Protein AF-A0A2J0MSJ5-F1 (afdb_monomer)

Solvent-accessible surface area (backbone atoms only — not comparable to full-atom values): 9866 Å² total; per-residue (Å²): 137,86,87,83,76,84,81,83,79,79,74,88,86,78,74,84,74,55,68,67,60,56,51,51,51,51,53,52,51,52,53,53,52,54,52,53,51,53,54,52,53,52,53,50,53,51,51,52,49,53,51,51,53,50,57,73,66,54,67,71,71,71,74,72,74,75,75,78,80,68,89,80,70,80,78,76,87,70,84,70,92,79,57,67,67,48,40,71,77,25,51,36,86,32,77,20,55,41,19,81,84,21,62,91,50,40,67,66,52,33,52,50,55,53,75,44,81,58,36,19,30,40,32,18,33,38,32,77,92,49,82,68,48,65,65,60,28,50,51,51,55,58,70,36,67,56,95,74,57,44,76,30,74,37,78,73,51,86,88,126

Radius of gyration: 34.51 Å; Cα contacts (8 Å, |Δi|>4): 117; chains: 1; bounding box: 70×31×100 Å

pLDDT: mean 75.23, std 16.99, range [40.72, 95.81]

Sequence (160 aa):
MNLYTPRKTVSFWKKPVPFFEAVGLLIILSIILTTVVLIISSRISHIASDVSANISNTKIPPHEKRHRYSPEEKWQFRPRPLSVQKMKTQGCVTDGFLSSYGKKYADDLAELIKRSECYYLHRALETWLVPPDFYFAKEMMQKIDRPNIVYGMFIAEALN

Foldseek 3Di:
DDDDDDDDDDDPDDDDDPPVVVVVVVVVVVVVVVVVVVVVVVVVVVVVVVVVVVVVVPPPPPPPPLPPDDPPPPDDDDDDDDDPVLCVVQEDEQAQLLHPVVPVVVLVVLVVLLPGSHQEYANPAECDPHDGDVVSSVVSCVSNVDPRHHYHHDYPDDPD

Mean predicted aligned error: 17.96 Å

Nearest PDB structures (foldseek):
  6qai-assembly1_B  TM=5.427E-01  e=3.850E-01  Leishmania mexicana
  3vvl-assembly1_B  TM=4.031E-01  e=2.290E+00  Streptomyces lavendulae subsp. lavendulae
  3vvm-assembly1_B  TM=4.064E-01  e=2.144E+00  Streptomyces lavendulae subsp. lavendulae
  3vvm-assembly1_A  TM=4.067E-01  e=2.613E+00  Streptomyces lavendulae subsp. lavendulae
  3vvl-assembly1_A  TM=4.056E-01  e=2.982E+00  Streptomyces lavendulae subsp. lavendulae

Secondary structure (DSSP, 8-state):
-----------S------HHHHHHHHHHHHHHHHHHHHHHHHHHHHHHHHHHHHHHH-------------TT------PPPP-HHHHHHSEEE-TTTTSGGGGGGHHHHHHHHHHS--SEEEEEEE-SSS---HHHHHHHHHHHT-TTPEEEEE--S---

Structure (mmCIF, N/CA/C/O backbone):
data_AF-A0A2J0MSJ5-F1
#
_entry.id   AF-A0A2J0MSJ5-F1
#
loop_
_atom_site.group_PDB
_atom_site.id
_atom_site.type_symbol
_atom_site.label_atom_id
_atom_site.label_alt_id
_atom_site.label_comp_id
_atom_site.label_asym_id
_atom_site.label_entity_id
_atom_site.label_seq_id
_atom_site.pdbx_PDB_ins_code
_atom_site.Cartn_x
_atom_site.Cartn_y
_atom_site.Cartn_z
_atom_site.occupancy
_atom_site.B_iso_or_equiv
_atom_site.auth_seq_id
_atom_site.auth_comp_id
_atom_site.auth_asym_id
_atom_site.auth_atom_id
_atom_site.pdbx_PDB_model_num
ATOM 1 N N . MET A 1 1 ? -49.319 4.568 -80.349 1.00 40.88 1 MET A N 1
ATOM 2 C CA . MET A 1 1 ? -47.950 4.721 -80.888 1.00 40.88 1 MET A CA 1
ATOM 3 C C . MET A 1 1 ? -46.981 4.675 -79.713 1.00 40.88 1 MET A C 1
ATOM 5 O O . MET A 1 1 ? -46.919 5.630 -78.956 1.00 40.88 1 MET A O 1
ATOM 9 N N . ASN A 1 2 ? -46.326 3.532 -79.491 1.00 42.31 2 ASN A N 1
ATOM 10 C CA . ASN A 1 2 ? -45.338 3.350 -78.423 1.00 42.31 2 ASN A CA 1
ATOM 11 C C . ASN A 1 2 ? -43.961 3.746 -78.971 1.00 42.31 2 ASN A C 1
ATOM 13 O O . ASN A 1 2 ? -43.428 3.056 -79.837 1.00 42.31 2 ASN A O 1
ATOM 17 N N . LEU A 1 3 ? -43.403 4.862 -78.502 1.00 48.19 3 LEU A N 1
ATOM 18 C CA . LEU A 1 3 ? -42.044 5.290 -78.837 1.00 48.19 3 LEU A CA 1
ATOM 19 C C . LEU A 1 3 ? -41.072 4.673 -77.827 1.00 48.19 3 LEU A C 1
ATOM 21 O O . LEU A 1 3 ? -40.789 5.250 -76.782 1.00 48.19 3 LEU A O 1
ATOM 25 N N . TYR A 1 4 ? -40.581 3.476 -78.140 1.00 54.00 4 TYR A N 1
ATOM 26 C CA . TYR A 1 4 ? -39.441 2.881 -77.450 1.00 54.00 4 TYR A CA 1
ATOM 27 C C . TYR A 1 4 ? -38.156 3.397 -78.106 1.00 54.00 4 TYR A C 1
ATOM 29 O O . TYR A 1 4 ? -37.860 3.053 -79.249 1.00 54.00 4 TYR A O 1
ATOM 37 N N . THR A 1 5 ? -37.388 4.231 -77.406 1.00 60.88 5 THR A N 1
ATOM 38 C CA . THR A 1 5 ? -36.027 4.604 -77.815 1.00 60.88 5 THR A CA 1
ATOM 39 C C . THR A 1 5 ? -35.013 3.799 -76.997 1.00 60.88 5 THR A C 1
ATOM 41 O O . THR A 1 5 ? -35.049 3.832 -75.765 1.00 60.88 5 THR A O 1
ATOM 44 N N . PRO A 1 6 ? -34.093 3.050 -77.633 1.00 59.06 6 PRO A N 1
ATOM 45 C CA . PRO A 1 6 ? -33.110 2.272 -76.895 1.00 59.06 6 PRO A CA 1
ATOM 46 C C . PRO A 1 6 ? -32.064 3.195 -76.257 1.00 59.06 6 PRO A C 1
ATOM 48 O O . PRO A 1 6 ? -31.449 4.038 -76.916 1.00 59.06 6 PRO A O 1
ATOM 51 N N . ARG A 1 7 ? -31.831 3.007 -74.956 1.00 62.03 7 ARG A N 1
ATOM 52 C CA . ARG A 1 7 ? -30.753 3.658 -74.204 1.00 62.03 7 ARG A CA 1
ATOM 53 C C . ARG A 1 7 ? -29.409 3.086 -74.671 1.00 62.03 7 ARG A C 1
ATOM 55 O O . ARG A 1 7 ? -29.118 1.920 -74.423 1.00 62.03 7 ARG A O 1
ATOM 62 N N . LYS A 1 8 ? -28.574 3.903 -75.324 1.00 55.72 8 LYS A N 1
ATOM 63 C CA . LYS A 1 8 ? -27.182 3.541 -75.645 1.00 55.72 8 LYS A CA 1
ATOM 64 C C . LYS A 1 8 ? -26.399 3.339 -74.344 1.00 55.72 8 LYS A C 1
ATOM 66 O O . LYS A 1 8 ? -26.105 4.302 -73.640 1.00 55.72 8 LYS A O 1
ATOM 71 N N . THR A 1 9 ? -26.040 2.100 -74.030 1.00 58.28 9 THR A N 1
ATOM 72 C CA . THR A 1 9 ? -25.042 1.793 -73.002 1.00 58.28 9 THR A CA 1
ATOM 73 C C . THR A 1 9 ? -23.666 2.137 -73.560 1.00 58.28 9 THR A C 1
ATOM 75 O O . THR A 1 9 ? -23.128 1.418 -74.403 1.00 58.28 9 THR A O 1
ATOM 78 N N . VAL A 1 10 ? -23.098 3.262 -73.130 1.00 59.31 10 VAL A N 1
ATOM 79 C CA . VAL A 1 10 ? -21.709 3.604 -73.445 1.00 59.31 10 VAL A CA 1
ATOM 80 C C . VAL A 1 10 ? -20.820 2.688 -72.605 1.00 59.31 10 VAL A C 1
ATOM 82 O O . VAL A 1 10 ? -20.725 2.847 -71.391 1.00 59.31 10 VAL A O 1
ATOM 85 N N . SER A 1 11 ? -20.207 1.683 -73.236 1.00 57.34 11 SER A N 1
ATOM 86 C CA . SER A 1 11 ? -19.218 0.833 -72.573 1.00 57.34 11 SER A CA 1
ATOM 87 C C . SER A 1 11 ? -17.966 1.667 -72.286 1.00 57.34 11 SER A C 1
ATOM 89 O O . SER A 1 11 ? -17.224 2.007 -73.207 1.00 57.34 11 SER A O 1
ATOM 91 N N . PHE A 1 12 ? -17.732 1.989 -71.015 1.00 57.16 12 PHE A N 1
ATOM 92 C CA . PHE A 1 12 ? -16.599 2.795 -70.537 1.00 57.16 12 PHE A CA 1
ATOM 93 C C . PHE A 1 12 ? -15.219 2.147 -70.792 1.00 57.16 12 PHE A C 1
ATOM 95 O O . PHE A 1 12 ? -14.190 2.810 -70.753 1.00 57.16 12 PHE A O 1
ATOM 102 N N . TRP A 1 13 ? -15.186 0.854 -71.116 1.00 53.78 13 TRP A N 1
ATOM 103 C CA . TRP A 1 13 ? -13.963 0.070 -71.261 1.00 53.78 13 TRP A CA 1
ATOM 104 C C . TRP A 1 13 ? -13.623 -0.204 -72.724 1.00 53.78 13 TRP A C 1
ATOM 106 O O . TRP A 1 13 ? -13.815 -1.312 -73.217 1.00 53.78 13 TRP A O 1
ATOM 116 N N . LYS A 1 14 ? -13.113 0.802 -73.439 1.00 54.69 14 LYS A N 1
ATOM 117 C CA . LYS A 1 14 ? -12.453 0.586 -74.737 1.00 54.69 14 LYS A CA 1
ATOM 118 C C . LYS A 1 14 ? -11.310 1.566 -74.961 1.00 54.69 14 LYS A C 1
ATOM 120 O O . LYS A 1 14 ? -11.443 2.477 -75.769 1.00 54.69 14 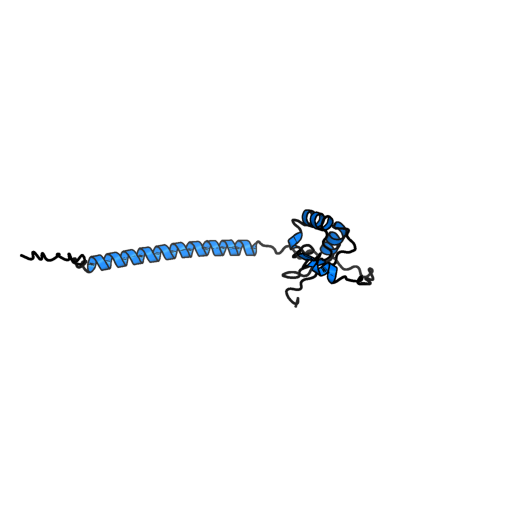LYS A O 1
ATOM 125 N N . LYS A 1 15 ? -10.170 1.324 -74.312 1.00 60.88 15 LYS A N 1
ATOM 126 C CA . LYS A 1 15 ? -8.852 1.525 -74.935 1.00 60.88 15 LYS A CA 1
ATOM 127 C C . LYS A 1 15 ? -7.908 0.425 -74.429 1.00 60.88 15 LYS A C 1
ATOM 129 O O . LYS A 1 15 ? -7.737 0.329 -73.217 1.00 60.88 15 LYS A O 1
ATOM 134 N N . PRO A 1 16 ? -7.343 -0.431 -75.300 1.00 61.72 16 PRO A N 1
ATOM 135 C CA . PRO A 1 16 ? -6.268 -1.322 -74.888 1.00 61.72 16 PRO A CA 1
ATOM 136 C C . PRO A 1 16 ? -5.066 -0.444 -74.537 1.00 61.72 16 PRO A C 1
ATOM 138 O O . PRO A 1 16 ? -4.565 0.285 -75.392 1.00 61.72 16 PRO A O 1
ATOM 141 N N . VAL A 1 17 ? -4.647 -0.457 -73.273 1.00 61.62 17 VAL A N 1
ATOM 142 C CA . VAL A 1 17 ? -3.394 0.190 -72.875 1.00 61.62 17 VAL A CA 1
ATOM 143 C C . VAL A 1 17 ? -2.279 -0.544 -73.624 1.00 61.62 17 VAL A C 1
ATOM 145 O O . VAL A 1 17 ? -2.223 -1.776 -73.535 1.00 61.62 17 VAL A O 1
ATOM 148 N N . PRO A 1 18 ? -1.444 0.145 -74.419 1.00 70.19 18 PRO A N 1
ATOM 149 C CA . PRO A 1 18 ? -0.382 -0.522 -75.154 1.00 70.19 18 PRO A CA 1
ATOM 150 C C . PRO A 1 18 ? 0.533 -1.231 -74.152 1.00 70.19 18 PRO A C 1
ATOM 152 O O . PRO A 1 18 ? 0.924 -0.659 -73.136 1.00 70.19 18 PRO A O 1
ATOM 155 N N . PHE A 1 19 ? 0.840 -2.501 -74.423 1.00 66.88 19 PHE A N 1
ATOM 156 C CA . PHE A 1 19 ? 1.545 -3.406 -73.506 1.00 66.88 19 PHE A CA 1
ATOM 157 C C . PHE A 1 19 ? 2.800 -2.771 -72.881 1.00 66.88 19 PHE A C 1
ATOM 159 O O . PHE A 1 19 ? 3.041 -2.914 -71.687 1.00 66.88 19 PHE A O 1
ATOM 166 N N . PHE A 1 20 ? 3.546 -1.983 -73.658 1.00 71.56 20 PHE A N 1
ATOM 167 C CA . PHE A 1 20 ? 4.750 -1.287 -73.203 1.00 71.56 20 PHE A CA 1
ATOM 168 C C . PHE A 1 20 ? 4.493 -0.172 -72.174 1.00 71.56 20 PHE A C 1
ATOM 170 O O . PHE A 1 20 ? 5.307 0.000 -71.270 1.00 71.56 20 PHE A O 1
ATOM 177 N N . GLU A 1 21 ? 3.367 0.544 -72.243 1.00 71.81 21 GLU A N 1
ATOM 178 C CA . GLU A 1 21 ? 3.012 1.563 -71.240 1.00 71.81 21 GLU A CA 1
ATOM 179 C C . GLU A 1 21 ? 2.590 0.919 -69.916 1.00 71.81 21 GLU A C 1
ATOM 181 O O . GLU A 1 21 ? 2.991 1.374 -68.845 1.00 71.81 21 GLU A O 1
ATOM 186 N N . ALA A 1 22 ? 1.842 -0.186 -69.980 1.00 75.88 22 ALA A N 1
ATOM 187 C CA . ALA A 1 22 ? 1.461 -0.947 -68.793 1.00 75.88 22 ALA A CA 1
ATOM 188 C C . ALA A 1 22 ? 2.688 -1.565 -68.098 1.00 75.88 22 ALA A C 1
ATOM 190 O O . ALA A 1 22 ? 2.806 -1.498 -66.874 1.00 75.88 22 ALA A O 1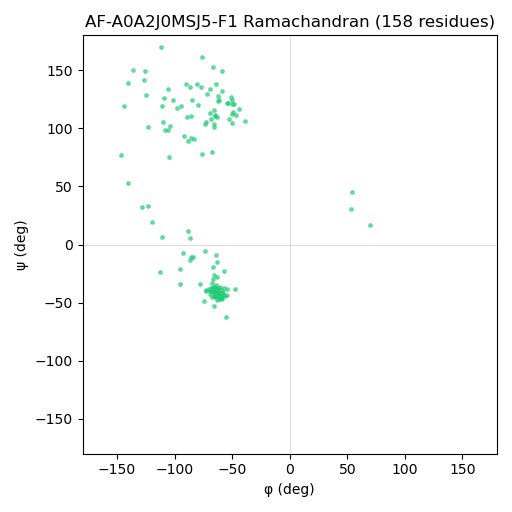
ATOM 191 N N . VAL A 1 23 ? 3.634 -2.108 -68.873 1.00 82.50 23 VAL A N 1
ATOM 192 C CA . VAL A 1 23 ? 4.906 -2.632 -68.349 1.00 82.50 23 VAL A CA 1
ATOM 193 C C . VAL A 1 23 ? 5.755 -1.510 -67.742 1.00 82.50 23 VAL A C 1
ATOM 195 O O . VAL A 1 23 ? 6.282 -1.678 -66.644 1.00 82.50 23 VAL A O 1
ATOM 198 N N . GLY A 1 24 ? 5.834 -0.344 -68.393 1.00 86.50 24 GLY A N 1
ATOM 199 C CA . GLY A 1 24 ? 6.541 0.822 -67.858 1.00 86.50 24 GLY A CA 1
ATOM 200 C C . GLY A 1 24 ? 5.980 1.289 -66.511 1.00 86.50 24 GLY A C 1
ATOM 201 O O . GLY A 1 24 ? 6.737 1.491 -65.561 1.00 86.50 24 GLY A O 1
ATOM 202 N N . LEU A 1 25 ? 4.652 1.380 -66.389 1.00 86.94 25 LEU A N 1
ATOM 203 C CA . LEU A 1 25 ? 3.989 1.741 -65.132 1.00 86.94 25 LEU A CA 1
ATOM 204 C C . LEU A 1 25 ? 4.231 0.711 -64.021 1.00 86.94 25 LEU A C 1
ATOM 206 O O . LEU A 1 25 ? 4.461 1.105 -62.878 1.00 86.94 25 LEU A O 1
ATOM 210 N N . LEU A 1 26 ? 4.235 -0.588 -64.340 1.00 87.81 26 LEU A N 1
ATOM 211 C CA . LEU A 1 26 ? 4.529 -1.646 -63.366 1.00 87.81 26 LEU A CA 1
ATOM 212 C C . LEU A 1 26 ? 5.972 -1.584 -62.853 1.00 87.81 26 LEU A C 1
ATOM 214 O O . LEU A 1 26 ? 6.199 -1.746 -61.652 1.00 87.81 26 LEU A O 1
ATOM 218 N N . ILE A 1 27 ? 6.939 -1.303 -63.731 1.00 90.56 27 ILE A N 1
ATOM 219 C CA . ILE A 1 27 ? 8.343 -1.139 -63.334 1.00 90.56 27 ILE A CA 1
ATOM 220 C C . ILE A 1 27 ? 8.480 0.056 -62.385 1.00 90.56 27 ILE A C 1
ATOM 222 O O . ILE A 1 27 ? 9.064 -0.094 -61.308 1.00 90.56 27 ILE A O 1
ATOM 226 N N . ILE A 1 28 ? 7.881 1.201 -62.730 1.00 92.06 28 ILE A N 1
ATOM 227 C CA . ILE A 1 28 ? 7.893 2.411 -61.893 1.00 92.06 28 ILE A CA 1
ATOM 228 C C . ILE A 1 28 ? 7.259 2.132 -60.523 1.00 92.06 28 ILE A C 1
ATOM 230 O O . ILE A 1 28 ? 7.852 2.459 -59.496 1.00 92.06 28 ILE A O 1
ATOM 234 N N . LEU A 1 29 ? 6.101 1.466 -60.484 1.00 92.38 29 LEU A N 1
ATOM 235 C CA . LEU A 1 29 ? 5.445 1.065 -59.235 1.00 92.38 29 LEU A CA 1
ATOM 236 C C . LEU A 1 29 ? 6.321 0.138 -58.383 1.00 92.38 29 LEU A C 1
ATOM 238 O O . LEU A 1 29 ? 6.374 0.314 -57.166 1.00 92.38 29 LEU A O 1
ATOM 242 N N . SER A 1 30 ? 7.050 -0.802 -58.993 1.00 92.69 30 SER A N 1
ATOM 243 C CA . SER A 1 30 ? 7.962 -1.686 -58.252 1.00 92.69 30 SER A CA 1
ATOM 244 C C . SER A 1 30 ? 9.150 -0.926 -57.643 1.00 92.69 30 SER A C 1
ATOM 246 O O . SER A 1 30 ? 9.550 -1.199 -56.510 1.00 92.69 30 SER A O 1
ATOM 248 N N . ILE A 1 31 ? 9.676 0.082 -58.346 1.00 94.12 31 ILE A N 1
ATOM 249 C CA . ILE A 1 31 ? 10.774 0.924 -57.852 1.00 94.12 31 ILE A CA 1
ATOM 250 C C . ILE A 1 31 ? 10.280 1.802 -56.694 1.00 94.12 31 ILE A C 1
ATOM 252 O O . ILE A 1 31 ? 10.940 1.916 -55.661 1.00 94.12 31 ILE A O 1
ATOM 256 N N . ILE A 1 32 ? 9.082 2.377 -56.814 1.00 94.31 32 ILE A N 1
ATOM 257 C CA . ILE A 1 32 ? 8.473 3.163 -55.733 1.00 94.31 32 ILE A CA 1
ATOM 258 C C . ILE A 1 32 ? 8.222 2.275 -54.506 1.00 94.31 32 ILE A C 1
ATOM 260 O O . ILE A 1 32 ? 8.550 2.657 -53.386 1.00 94.31 32 ILE A O 1
ATOM 264 N N . LEU A 1 33 ? 7.705 1.061 -54.696 1.00 93.56 33 LEU A N 1
ATOM 265 C CA . LEU A 1 33 ? 7.437 0.153 -53.584 1.00 93.56 33 LEU A CA 1
ATOM 266 C C . LEU A 1 33 ? 8.728 -0.276 -52.871 1.00 93.56 33 LEU A C 1
ATOM 268 O O . LEU A 1 33 ? 8.793 -0.240 -51.643 1.00 93.56 33 LEU A O 1
ATOM 272 N N . THR A 1 34 ? 9.772 -0.637 -53.622 1.00 92.31 34 THR A N 1
ATOM 273 C CA . THR A 1 34 ? 11.060 -1.046 -53.035 1.00 92.31 34 THR A CA 1
ATOM 274 C C . THR A 1 34 ? 11.739 0.103 -52.290 1.00 92.31 34 THR A C 1
ATOM 276 O O . THR A 1 34 ? 12.231 -0.098 -51.180 1.00 92.31 34 THR A O 1
ATOM 279 N N . THR A 1 35 ? 11.706 1.322 -52.832 1.00 90.31 35 THR A N 1
ATOM 280 C CA . THR A 1 35 ? 12.267 2.508 -52.157 1.00 90.31 35 THR A CA 1
ATOM 281 C C . THR A 1 35 ? 11.516 2.852 -50.867 1.00 90.31 35 THR A C 1
ATOM 283 O O . THR A 1 35 ? 12.156 3.116 -49.848 1.00 90.31 35 THR A O 1
ATOM 286 N N . VAL A 1 36 ? 10.181 2.768 -50.851 1.00 92.50 36 VAL A N 1
ATOM 287 C CA . VAL A 1 36 ? 9.373 2.972 -49.632 1.00 92.50 36 VAL A CA 1
ATOM 288 C C . VAL A 1 36 ? 9.693 1.923 -48.565 1.00 92.50 36 VAL A C 1
ATOM 290 O O . VAL A 1 36 ? 9.889 2.279 -47.401 1.00 92.50 36 VAL A O 1
ATOM 293 N N . VAL A 1 37 ? 9.805 0.646 -48.945 1.00 90.81 37 VAL A N 1
ATOM 294 C CA . VAL A 1 37 ? 10.163 -0.435 -48.010 1.00 90.81 37 VAL A CA 1
ATOM 295 C C . VAL A 1 37 ? 11.541 -0.191 -47.386 1.00 90.81 37 VAL A C 1
ATOM 297 O O . VAL A 1 37 ? 11.673 -0.309 -46.169 1.00 90.81 37 VAL A O 1
ATOM 300 N N . LEU A 1 38 ? 12.536 0.224 -48.179 1.00 84.62 38 LEU A N 1
ATOM 301 C CA . LEU A 1 38 ? 13.885 0.534 -47.684 1.00 84.62 38 LEU A CA 1
ATOM 302 C C . LEU A 1 38 ? 13.905 1.725 -46.707 1.00 84.62 38 LEU A C 1
ATOM 304 O O . LEU A 1 38 ? 14.624 1.713 -45.700 1.00 84.62 38 LEU A O 1
ATOM 308 N N . ILE A 1 39 ? 13.088 2.751 -46.961 1.00 86.50 39 ILE A N 1
ATOM 309 C CA . ILE A 1 39 ? 12.941 3.897 -46.052 1.00 86.50 39 ILE A CA 1
ATOM 310 C C . ILE A 1 39 ? 12.316 3.449 -44.724 1.00 86.50 39 ILE A C 1
ATOM 312 O O . ILE A 1 39 ? 12.818 3.811 -43.661 1.00 86.50 39 ILE A O 1
ATOM 316 N N . ILE A 1 40 ? 11.267 2.624 -44.755 1.00 83.44 40 ILE A N 1
ATOM 317 C CA . ILE A 1 40 ? 10.624 2.120 -43.533 1.00 83.44 40 ILE A CA 1
ATOM 318 C C . ILE A 1 40 ? 11.588 1.222 -42.744 1.00 83.44 40 ILE A C 1
ATOM 320 O O . ILE A 1 40 ? 11.730 1.401 -41.533 1.00 83.44 40 ILE A O 1
ATOM 324 N N . SER A 1 41 ? 12.308 0.310 -43.408 1.00 77.06 41 SER A N 1
ATOM 325 C CA . SER A 1 41 ? 13.256 -0.584 -42.729 1.00 77.06 41 SER A CA 1
ATOM 326 C C . SER A 1 41 ? 14.412 0.174 -42.076 1.00 77.06 41 SER A C 1
ATOM 328 O O . SER A 1 41 ? 14.786 -0.140 -40.945 1.00 77.06 41 SER A O 1
ATOM 330 N N . SER A 1 42 ? 14.947 1.211 -42.736 1.00 75.44 42 SER A N 1
ATOM 331 C CA . SER A 1 42 ? 16.000 2.044 -42.136 1.00 75.44 42 SER A CA 1
ATOM 332 C C . SER A 1 42 ? 15.495 2.783 -40.891 1.00 75.44 42 SER A C 1
ATOM 334 O O . SER A 1 42 ? 16.156 2.753 -39.853 1.00 75.44 42 SER A O 1
ATOM 336 N N . ARG A 1 43 ? 14.281 3.351 -40.923 1.00 72.12 43 ARG A N 1
ATOM 337 C CA . ARG A 1 43 ? 13.665 4.003 -39.752 1.00 72.12 43 ARG A CA 1
ATOM 338 C C . ARG A 1 43 ? 13.455 3.039 -38.583 1.00 72.12 43 ARG A C 1
ATOM 340 O O . ARG A 1 43 ? 13.758 3.406 -37.451 1.00 72.12 43 ARG A O 1
ATOM 347 N N . ILE A 1 44 ? 13.007 1.811 -38.848 1.00 70.06 44 ILE A N 1
ATOM 348 C CA . ILE A 1 44 ? 12.841 0.777 -37.813 1.00 70.06 44 ILE A CA 1
ATOM 349 C C . ILE A 1 44 ? 14.193 0.416 -37.179 1.00 70.06 44 ILE A C 1
ATOM 351 O O . ILE A 1 44 ? 14.276 0.309 -35.958 1.00 70.06 44 ILE A O 1
ATOM 355 N N . SER A 1 45 ? 15.262 0.285 -37.975 1.00 61.84 45 SER A N 1
ATOM 356 C CA . SER A 1 45 ? 16.600 -0.035 -37.451 1.00 61.84 45 SER A CA 1
ATOM 357 C C . SER A 1 45 ? 17.175 1.052 -36.531 1.00 61.84 45 SER A C 1
ATOM 359 O O . SER A 1 45 ? 17.807 0.730 -35.523 1.00 61.84 45 SER A O 1
ATOM 361 N N . HIS A 1 46 ? 16.891 2.329 -36.811 1.00 59.81 46 HIS A N 1
ATOM 362 C CA . HIS A 1 46 ? 17.256 3.433 -35.921 1.00 59.81 46 HIS A CA 1
ATOM 363 C C . HIS A 1 46 ? 16.466 3.389 -34.606 1.00 59.81 46 HIS A C 1
ATOM 365 O O . HIS A 1 46 ? 17.072 3.447 -33.542 1.00 59.81 46 HIS A O 1
ATOM 371 N N . ILE A 1 47 ? 15.147 3.167 -34.663 1.00 59.53 47 ILE A N 1
ATOM 372 C CA . ILE A 1 47 ? 14.306 3.050 -33.457 1.00 59.53 47 ILE A CA 1
ATOM 373 C C . ILE A 1 47 ? 14.747 1.863 -32.590 1.00 59.53 47 ILE A C 1
ATOM 375 O O . ILE A 1 47 ? 14.845 1.989 -31.372 1.00 59.53 47 ILE A O 1
ATOM 379 N N . ALA A 1 48 ? 15.051 0.713 -33.197 1.00 58.41 48 ALA A N 1
ATOM 380 C CA . ALA A 1 48 ? 15.535 -0.458 -32.469 1.00 58.41 48 ALA A CA 1
ATOM 381 C C . ALA A 1 48 ? 16.882 -0.190 -31.773 1.00 58.41 48 ALA A C 1
ATOM 383 O O . ALA A 1 48 ? 17.094 -0.637 -30.645 1.00 58.41 48 ALA A O 1
ATOM 384 N N . SER A 1 49 ? 17.766 0.576 -32.416 1.00 58.91 49 SER A N 1
ATOM 385 C CA . SER A 1 49 ? 19.061 0.962 -31.844 1.00 58.91 49 SER A CA 1
ATOM 386 C C . SER A 1 49 ? 18.896 1.946 -30.683 1.00 58.91 49 SER A C 1
ATOM 388 O O . SER A 1 49 ? 19.548 1.776 -29.654 1.00 58.91 49 SER A O 1
ATOM 390 N N . ASP A 1 50 ? 17.973 2.905 -30.793 1.00 58.62 50 ASP A N 1
ATOM 391 C CA . ASP A 1 50 ? 17.668 3.870 -29.727 1.00 58.62 50 ASP A CA 1
ATOM 392 C C . ASP A 1 50 ? 17.007 3.194 -28.515 1.00 58.62 50 ASP A C 1
ATOM 394 O O . ASP A 1 50 ? 17.346 3.485 -27.365 1.00 58.62 50 ASP A O 1
ATOM 398 N N . VAL A 1 51 ? 16.107 2.233 -28.752 1.00 59.06 51 VAL A N 1
ATOM 3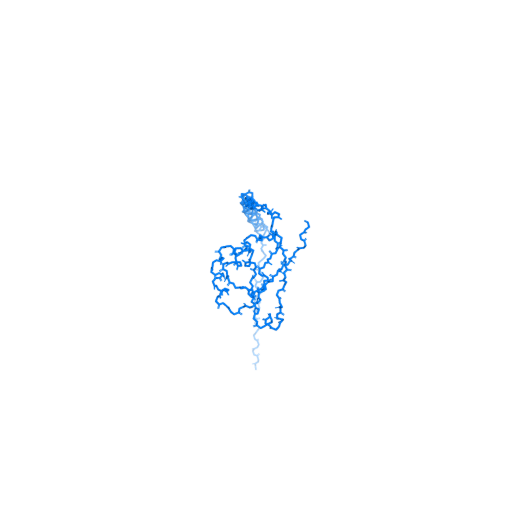99 C CA . VAL A 1 51 ? 15.498 1.414 -27.691 1.00 59.06 51 VAL A CA 1
ATOM 400 C C . VAL A 1 51 ? 16.551 0.524 -27.025 1.00 59.06 51 VAL A C 1
ATOM 402 O O . VAL A 1 51 ? 16.612 0.476 -25.797 1.00 59.06 51 VAL A O 1
ATOM 405 N N . SER A 1 52 ? 17.429 -0.126 -27.795 1.00 56.06 52 SER A N 1
ATOM 406 C CA . SER A 1 52 ? 18.515 -0.949 -27.242 1.00 56.06 52 SER A CA 1
ATOM 407 C C . SER A 1 52 ? 19.527 -0.117 -26.445 1.00 56.06 52 SER A C 1
ATOM 409 O O . SER A 1 52 ? 19.989 -0.560 -25.391 1.00 56.06 52 SER A O 1
ATOM 411 N N . ALA A 1 53 ? 19.854 1.094 -26.902 1.00 56.84 53 ALA A N 1
ATOM 412 C CA . ALA A 1 53 ? 20.743 2.008 -26.190 1.00 56.84 53 ALA A CA 1
ATOM 413 C C . ALA A 1 53 ? 20.106 2.533 -24.890 1.00 56.84 53 ALA A C 1
ATOM 415 O O . ALA A 1 53 ? 20.787 2.625 -23.867 1.00 56.84 53 ALA A O 1
ATOM 416 N N . ASN A 1 54 ? 18.797 2.806 -24.879 1.00 53.31 54 ASN A N 1
ATOM 417 C CA . ASN A 1 54 ? 18.080 3.192 -23.659 1.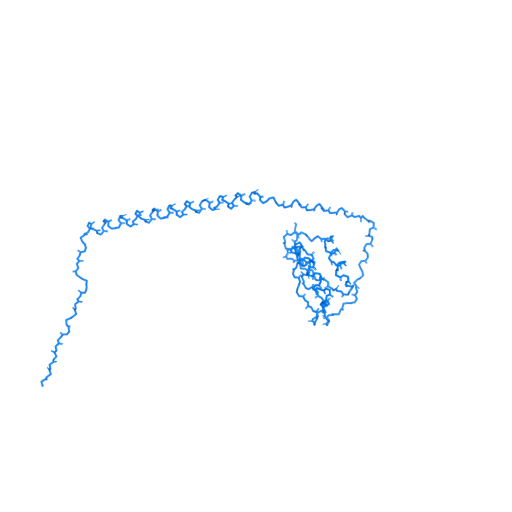00 53.31 54 ASN A CA 1
ATOM 418 C C . ASN A 1 54 ? 17.935 2.033 -22.662 1.00 53.31 54 ASN A C 1
ATOM 420 O O . ASN A 1 54 ? 18.109 2.247 -21.462 1.00 53.31 54 ASN A O 1
ATOM 424 N N . ILE A 1 55 ? 17.695 0.802 -23.125 1.00 54.84 55 ILE A N 1
ATOM 425 C CA . ILE A 1 55 ? 17.643 -0.380 -22.246 1.00 54.84 55 ILE A CA 1
ATOM 426 C C . ILE A 1 55 ? 19.023 -0.646 -21.627 1.00 54.84 55 ILE A C 1
ATOM 428 O O . ILE A 1 55 ? 19.112 -0.871 -20.422 1.00 54.84 55 ILE A O 1
ATOM 432 N N . SER A 1 56 ? 20.109 -0.519 -22.399 1.00 50.62 56 SER A N 1
ATOM 433 C CA . SER A 1 56 ? 21.476 -0.684 -21.878 1.00 50.62 56 SER A CA 1
ATOM 434 C C . SER A 1 56 ? 21.877 0.392 -20.857 1.00 50.62 56 SER A C 1
ATOM 436 O O . SER A 1 56 ? 22.729 0.136 -20.006 1.00 50.62 56 SER A O 1
ATOM 438 N N . ASN A 1 57 ? 21.277 1.584 -20.925 1.00 48.31 57 ASN A N 1
ATOM 439 C CA . ASN A 1 57 ? 21.515 2.682 -19.982 1.00 48.31 57 ASN A CA 1
ATOM 440 C C . ASN A 1 57 ? 20.539 2.698 -18.802 1.00 48.31 57 ASN A C 1
ATOM 442 O O . ASN A 1 57 ? 20.746 3.446 -17.841 1.00 48.31 57 ASN A O 1
ATOM 446 N N . THR A 1 58 ? 19.514 1.845 -18.826 1.00 42.16 58 THR A N 1
ATOM 447 C CA . THR A 1 58 ? 18.666 1.614 -17.662 1.00 42.16 58 THR A CA 1
ATOM 448 C C . THR A 1 58 ? 19.450 0.725 -16.704 1.00 42.16 58 THR A C 1
ATOM 450 O O . THR A 1 58 ? 19.250 -0.485 -16.625 1.00 42.16 58 THR A O 1
ATOM 453 N N . LYS A 1 59 ? 20.397 1.326 -15.973 1.00 40.72 59 LYS A N 1
ATOM 454 C CA . LYS A 1 59 ? 20.909 0.729 -14.742 1.00 40.72 59 LYS A CA 1
ATOM 455 C C . LYS A 1 59 ? 19.682 0.421 -13.900 1.00 40.72 59 LYS A C 1
ATOM 457 O O . LYS A 1 59 ? 19.046 1.343 -13.393 1.00 40.72 59 LYS A O 1
ATOM 462 N N . ILE A 1 60 ? 19.350 -0.863 -13.784 1.00 47.62 60 ILE A N 1
ATOM 463 C CA . ILE A 1 60 ? 18.482 -1.366 -12.726 1.00 47.62 60 ILE A CA 1
ATOM 464 C C . ILE A 1 60 ? 18.987 -0.662 -11.464 1.00 47.62 60 ILE A C 1
ATOM 466 O O . ILE A 1 60 ? 20.184 -0.798 -11.169 1.00 47.62 60 ILE A O 1
ATOM 470 N N . PRO A 1 61 ? 18.168 0.181 -10.802 1.00 44.31 61 PRO A N 1
ATOM 471 C CA . 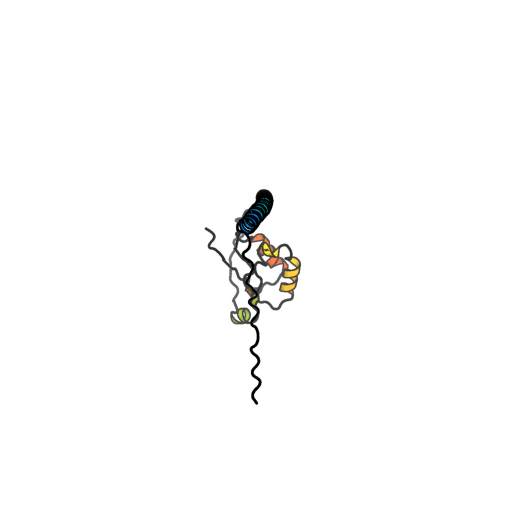PRO A 1 61 ? 18.617 0.873 -9.608 1.00 44.31 61 PRO A CA 1
ATOM 472 C C . PRO A 1 61 ? 19.197 -0.205 -8.695 1.00 44.31 61 PRO A C 1
ATOM 474 O O . PRO A 1 61 ? 18.553 -1.248 -8.536 1.00 44.31 61 PRO A O 1
ATOM 477 N N . PRO A 1 62 ? 20.445 -0.038 -8.218 1.00 43.44 62 PRO A N 1
ATOM 478 C CA . PRO A 1 62 ? 21.125 -1.077 -7.464 1.00 43.44 62 PRO A CA 1
ATOM 479 C C . PRO A 1 62 ? 20.165 -1.520 -6.377 1.00 43.44 62 PRO A C 1
ATOM 481 O O . PRO A 1 62 ? 19.704 -0.656 -5.634 1.00 43.44 62 PRO A O 1
ATOM 484 N N . HIS A 1 63 ? 19.820 -2.818 -6.375 1.00 49.47 63 HIS A N 1
ATOM 485 C CA . HIS A 1 63 ? 18.902 -3.431 -5.420 1.00 49.47 63 HIS A CA 1
ATOM 486 C C . HIS A 1 63 ? 19.185 -2.792 -4.069 1.00 49.47 63 HIS A C 1
ATOM 488 O O . HIS A 1 63 ? 20.261 -3.007 -3.499 1.00 49.47 63 HIS A O 1
ATOM 494 N N . GLU A 1 64 ? 18.267 -1.917 -3.648 1.00 49.28 64 GLU A N 1
ATOM 495 C CA . GLU A 1 64 ? 18.442 -1.060 -2.486 1.00 49.28 64 GLU A CA 1
ATOM 496 C C . GLU A 1 64 ? 18.889 -1.980 -1.353 1.00 49.28 64 GLU A C 1
ATOM 498 O O . GLU A 1 64 ? 18.326 -3.072 -1.187 1.00 49.28 64 GLU A O 1
ATOM 503 N N . LYS A 1 65 ? 20.044 -1.652 -0.750 1.00 42.62 65 LYS A N 1
ATOM 504 C CA . LYS A 1 65 ? 20.803 -2.562 0.115 1.00 42.62 65 LYS A CA 1
ATOM 505 C C . LYS A 1 65 ? 19.821 -3.208 1.078 1.00 42.62 65 LYS A C 1
ATOM 507 O O . LYS A 1 65 ? 19.276 -2.512 1.925 1.00 42.62 65 LYS A O 1
ATOM 512 N N . ARG A 1 66 ? 19.595 -4.519 0.925 1.00 51.00 6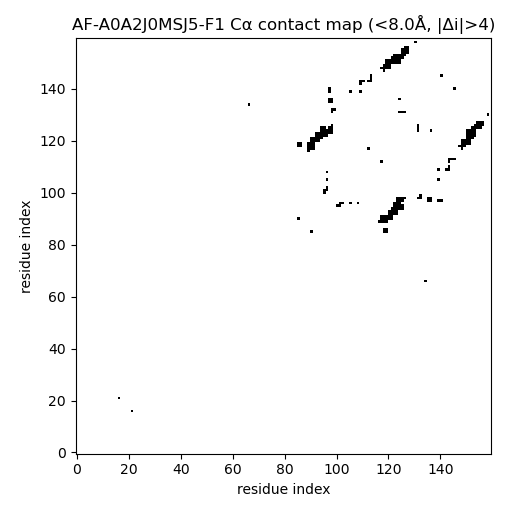6 ARG A N 1
ATOM 513 C CA . ARG A 1 66 ? 18.708 -5.307 1.784 1.00 51.00 66 ARG A CA 1
ATOM 514 C C . ARG A 1 66 ? 19.115 -5.000 3.224 1.00 51.00 66 ARG A C 1
ATOM 516 O O . ARG A 1 66 ? 20.197 -5.409 3.649 1.00 51.00 66 ARG A 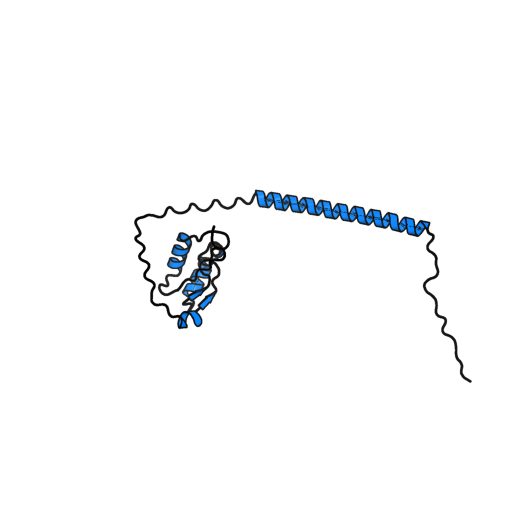O 1
ATOM 523 N N . HIS A 1 67 ? 18.317 -4.187 3.916 1.00 52.56 67 HIS A N 1
ATOM 524 C CA . HIS A 1 67 ? 18.611 -3.771 5.278 1.00 52.56 67 HIS A CA 1
ATOM 525 C C . HIS A 1 67 ? 18.821 -5.048 6.096 1.00 52.56 67 HIS A C 1
ATOM 527 O O . HIS A 1 67 ? 17.999 -5.967 6.074 1.00 52.56 67 HIS A O 1
ATOM 533 N N . ARG A 1 68 ? 20.003 -5.164 6.707 1.00 51.12 68 ARG A N 1
ATOM 534 C CA . ARG A 1 68 ? 20.414 -6.359 7.441 1.00 51.12 68 ARG A CA 1
ATOM 535 C C . ARG A 1 68 ? 19.476 -6.495 8.640 1.00 51.12 68 ARG A C 1
ATOM 537 O O . ARG A 1 68 ? 19.526 -5.669 9.545 1.00 51.12 68 ARG A O 1
ATOM 544 N N . TYR A 1 69 ? 18.613 -7.510 8.602 1.00 52.56 69 TYR A N 1
ATOM 545 C CA . TYR A 1 69 ? 17.706 -7.875 9.687 1.00 52.56 69 TYR A CA 1
ATOM 546 C C . TYR A 1 69 ? 18.486 -7.937 11.009 1.00 52.56 69 TYR A C 1
ATOM 548 O O . TYR A 1 69 ? 19.469 -8.676 11.101 1.00 52.56 69 TYR A O 1
ATOM 556 N N . SER A 1 70 ? 18.087 -7.135 12.002 1.00 51.97 70 SER A N 1
ATOM 557 C CA . SER A 1 70 ? 18.659 -7.206 13.349 1.00 51.97 70 SER A CA 1
ATOM 558 C C . SER A 1 70 ? 18.012 -8.386 14.084 1.00 51.97 70 SER A C 1
ATOM 560 O O . SER A 1 70 ? 16.791 -8.382 14.240 1.00 51.97 70 SER A O 1
ATOM 562 N N . PRO A 1 71 ? 18.775 -9.400 14.533 1.00 58.53 71 PRO A N 1
ATOM 563 C CA . PRO A 1 71 ? 18.220 -10.613 15.142 1.00 58.53 71 PRO A CA 1
ATOM 564 C C . PRO A 1 71 ? 17.464 -10.408 16.467 1.00 58.53 71 PRO A C 1
ATOM 566 O O . PRO A 1 71 ? 16.850 -11.351 16.959 1.00 58.53 71 PRO A O 1
ATOM 569 N N . GLU A 1 72 ? 17.514 -9.215 17.065 1.00 58.97 72 GLU A N 1
ATOM 570 C CA . GLU A 1 72 ? 17.027 -8.971 18.431 1.00 58.97 72 GLU A CA 1
ATOM 571 C C . GLU A 1 72 ? 15.527 -8.638 18.536 1.00 58.97 72 GLU A C 1
ATOM 573 O O . GLU A 1 72 ? 14.956 -8.713 19.626 1.00 58.97 72 GLU A O 1
ATOM 578 N N . GLU A 1 73 ? 14.836 -8.331 17.433 1.00 60.91 73 GLU A N 1
ATOM 579 C CA . GLU A 1 73 ? 13.389 -8.076 17.472 1.00 60.91 73 GLU A CA 1
ATOM 580 C C . GLU A 1 73 ? 12.635 -9.420 17.430 1.00 60.91 73 GLU A C 1
ATOM 582 O O . GLU A 1 73 ? 12.335 -9.967 16.367 1.00 60.91 73 GLU A O 1
ATOM 587 N N . LYS A 1 74 ? 12.343 -10.001 18.605 1.00 51.97 74 LYS A N 1
ATOM 588 C CA . LYS A 1 74 ? 11.503 -11.207 18.741 1.00 51.97 74 LYS A CA 1
ATOM 589 C C . LYS A 1 74 ? 10.059 -10.871 18.350 1.00 51.97 74 LYS A C 1
ATOM 591 O O . LYS A 1 74 ? 9.206 -10.638 19.207 1.00 51.97 74 LYS A O 1
ATOM 596 N N . TRP A 1 75 ? 9.786 -10.819 17.051 1.00 51.53 75 TRP A N 1
ATOM 597 C CA . TRP A 1 75 ? 8.472 -10.503 16.505 1.00 51.53 75 TRP A CA 1
ATOM 598 C C . TRP A 1 75 ? 7.468 -11.607 16.862 1.00 51.53 75 TRP A C 1
ATOM 600 O O . TRP A 1 75 ? 7.443 -12.679 16.260 1.00 51.53 75 TRP A O 1
ATOM 610 N N . GLN A 1 76 ? 6.637 -11.365 17.877 1.00 55.78 76 GLN A N 1
ATOM 611 C CA . GLN A 1 76 ? 5.465 -12.192 18.155 1.00 55.78 76 GLN A CA 1
ATOM 612 C C . GLN A 1 76 ? 4.262 -11.594 17.433 1.00 55.78 76 GLN A C 1
ATOM 614 O O . GLN A 1 76 ? 3.576 -10.719 17.964 1.00 55.78 76 GLN A O 1
ATOM 619 N N . PHE A 1 77 ? 3.990 -12.073 16.222 1.00 59.16 77 PHE A N 1
ATOM 620 C CA . PHE A 1 77 ? 2.747 -11.743 15.538 1.00 59.16 77 PHE A CA 1
ATOM 621 C C . PHE A 1 77 ? 1.560 -12.326 16.298 1.00 59.16 77 PHE A C 1
ATOM 623 O O . PHE A 1 77 ? 1.372 -13.541 16.354 1.00 59.16 77 PHE A O 1
ATOM 630 N N . ARG A 1 78 ? 0.744 -11.449 16.883 1.00 62.78 78 ARG A N 1
ATOM 631 C CA . ARG A 1 78 ? -0.580 -11.804 17.393 1.00 62.78 78 ARG A CA 1
ATOM 632 C C . ARG A 1 78 ? -1.616 -11.140 16.494 1.00 62.78 78 ARG A C 1
ATOM 634 O O . ARG A 1 78 ? -1.770 -9.919 16.581 1.00 62.78 78 ARG A O 1
ATOM 641 N N . PRO A 1 79 ? -2.307 -11.892 15.619 1.00 65.81 79 PRO A N 1
ATOM 642 C CA . PRO A 1 79 ? -3.351 -11.303 14.799 1.00 65.81 79 PRO A CA 1
ATOM 643 C C . PRO A 1 79 ? -4.451 -10.766 15.717 1.00 65.81 79 PRO A C 1
ATOM 645 O O . PRO A 1 79 ? -4.946 -11.471 16.599 1.00 65.81 79 PRO A O 1
ATOM 648 N N . ARG A 1 80 ? -4.823 -9.496 15.533 1.00 71.94 80 ARG A N 1
ATOM 649 C CA . ARG A 1 80 ? -6.012 -8.942 16.188 1.00 71.94 80 ARG A CA 1
ATOM 650 C C . ARG A 1 80 ? -7.261 -9.630 15.622 1.00 71.94 80 ARG A C 1
ATOM 652 O O . ARG A 1 80 ? -7.232 -10.047 14.463 1.00 71.94 80 ARG A O 1
ATOM 659 N N . PRO A 1 81 ? -8.363 -9.722 16.386 1.00 81.88 81 PRO A N 1
ATOM 660 C CA . PRO A 1 81 ? -9.624 -10.233 15.863 1.00 81.88 81 PRO A CA 1
ATOM 661 C C . PRO A 1 81 ? -10.044 -9.471 14.599 1.00 81.88 81 PRO A C 1
ATOM 663 O O . PRO A 1 81 ? -10.190 -8.247 14.613 1.00 81.88 81 PRO A O 1
ATOM 666 N N . LEU A 1 82 ? -10.211 -10.203 13.499 1.00 87.94 82 LEU A N 1
ATOM 667 C CA . LEU A 1 82 ? -10.602 -9.655 12.203 1.00 87.94 82 LEU A CA 1
ATOM 668 C C . LEU A 1 82 ? -12.127 -9.651 12.079 1.00 87.94 82 LEU A C 1
ATOM 670 O O . LEU A 1 82 ? -12.789 -10.628 12.430 1.00 87.94 82 LEU A O 1
ATOM 674 N N . SER A 1 83 ? -12.696 -8.572 11.541 1.00 91.75 83 SER A N 1
ATOM 675 C CA . SER A 1 83 ? -14.124 -8.509 11.219 1.00 91.75 83 SER A CA 1
ATOM 676 C C . SER A 1 83 ? -14.333 -8.655 9.717 1.00 91.75 83 SER A C 1
ATOM 678 O O . SER A 1 83 ? -14.179 -7.694 8.966 1.00 91.75 83 SER A O 1
ATOM 680 N N . VAL A 1 84 ? -14.743 -9.848 9.279 1.00 91.50 84 VAL A N 1
ATOM 681 C CA . VAL A 1 84 ? -15.071 -10.113 7.865 1.00 91.50 84 VAL A CA 1
ATOM 682 C C . VAL A 1 84 ? -16.154 -9.155 7.361 1.00 91.50 84 VAL A C 1
ATOM 684 O O . VAL A 1 84 ? -16.077 -8.683 6.230 1.00 91.50 84 VAL A O 1
ATOM 687 N N . GLN A 1 85 ? -17.133 -8.814 8.205 1.00 94.81 85 GLN A N 1
ATOM 688 C CA . GLN A 1 85 ? -18.182 -7.863 7.840 1.00 94.81 85 GLN A CA 1
ATOM 689 C C . GLN A 1 85 ? -17.603 -6.480 7.525 1.00 94.81 85 GLN A C 1
ATOM 691 O O . GLN A 1 85 ? -17.923 -5.924 6.478 1.00 94.81 85 GLN A O 1
ATOM 696 N N . LYS A 1 86 ? -16.698 -5.959 8.368 1.00 94.12 86 LYS A N 1
ATOM 697 C CA . LYS A 1 86 ? -16.012 -4.689 8.087 1.00 94.12 86 LYS A CA 1
ATOM 698 C C . LYS A 1 86 ? -15.114 -4.779 6.858 1.00 94.12 86 LYS A C 1
ATOM 700 O O . LYS A 1 86 ? -15.065 -3.831 6.093 1.00 94.12 86 LYS A O 1
ATOM 705 N N . MET A 1 87 ? -14.440 -5.904 6.614 1.00 92.69 87 MET A N 1
ATOM 706 C CA . MET A 1 87 ? -13.641 -6.064 5.388 1.00 92.69 87 MET A CA 1
ATOM 707 C C . MET A 1 87 ? -14.501 -5.956 4.122 1.00 92.69 87 MET A C 1
ATOM 709 O O . MET A 1 87 ? -14.047 -5.399 3.128 1.00 92.69 87 MET A O 1
ATOM 713 N N . LYS A 1 88 ? -15.740 -6.465 4.163 1.00 92.88 88 LYS A N 1
ATOM 714 C CA . LYS A 1 88 ? -16.686 -6.391 3.042 1.00 92.88 88 LYS A CA 1
ATOM 715 C C . LYS A 1 88 ? -17.255 -4.988 2.831 1.00 92.88 88 LYS A C 1
ATOM 717 O O . LYS A 1 88 ? -17.433 -4.588 1.689 1.00 92.88 88 LYS A O 1
ATOM 722 N N . THR A 1 89 ? -17.568 -4.261 3.905 1.00 95.69 89 THR A N 1
ATOM 723 C CA . THR A 1 89 ? -18.248 -2.953 3.816 1.00 95.69 89 THR A CA 1
ATOM 724 C C . THR A 1 89 ? -17.300 -1.755 3.833 1.00 95.69 89 THR A C 1
ATOM 726 O O . THR A 1 89 ? -17.678 -0.678 3.390 1.00 95.69 89 THR A O 1
ATOM 729 N N . GLN A 1 90 ? -16.082 -1.930 4.345 1.00 95.81 90 GLN A N 1
ATOM 730 C CA . GLN A 1 90 ? -15.055 -0.896 4.525 1.00 95.81 90 GLN A CA 1
ATOM 731 C C . GLN A 1 90 ? -13.720 -1.342 3.900 1.00 95.81 90 GLN A C 1
ATOM 733 O O . GLN A 1 90 ? -12.638 -1.049 4.417 1.00 95.81 90 GLN A O 1
ATOM 738 N N . GLY A 1 91 ? -13.797 -2.116 2.815 1.00 94.62 91 GLY A N 1
ATOM 739 C CA . GLY A 1 91 ? -12.651 -2.514 2.005 1.00 94.62 91 GLY A CA 1
ATOM 740 C C . GLY A 1 91 ? -12.334 -1.466 0.942 1.00 94.62 91 GLY A C 1
ATOM 741 O O . GLY A 1 91 ? -13.234 -0.981 0.263 1.00 94.62 91 GLY A O 1
ATOM 742 N N . CYS A 1 92 ? -11.057 -1.141 0.778 1.00 94.44 92 CYS A N 1
ATOM 743 C CA . CYS A 1 92 ? -10.561 -0.187 -0.207 1.00 94.44 92 CYS A CA 1
ATOM 744 C C . CYS A 1 92 ? -9.469 -0.840 -1.053 1.00 94.44 92 CYS A C 1
ATOM 746 O O . CYS A 1 92 ? -8.667 -1.613 -0.535 1.00 94.44 92 CYS A O 1
ATOM 748 N N . VAL A 1 93 ? -9.438 -0.540 -2.350 1.00 92.25 93 VAL A N 1
ATOM 749 C CA . VAL A 1 93 ? -8.393 -1.022 -3.264 1.00 92.25 93 VAL A CA 1
ATOM 750 C C . VAL A 1 93 ? -7.198 -0.080 -3.175 1.00 92.25 93 VAL A C 1
ATOM 752 O O . VAL A 1 93 ? -7.352 1.126 -3.353 1.00 92.25 93 VAL A O 1
ATOM 755 N N . THR A 1 94 ? -6.020 -0.620 -2.872 1.00 90.44 94 THR A N 1
ATOM 756 C CA . THR A 1 94 ? -4.791 0.160 -2.651 1.00 90.44 94 THR A CA 1
ATOM 757 C C . THR A 1 94 ? -3.586 -0.544 -3.264 1.00 90.44 94 THR A C 1
ATOM 759 O O . THR A 1 94 ? -2.606 -0.817 -2.573 1.00 90.44 94 THR A O 1
ATOM 762 N N . ASP A 1 95 ? -3.693 -0.881 -4.545 1.00 87.19 95 ASP A N 1
ATOM 763 C CA . ASP A 1 95 ? -2.692 -1.645 -5.291 1.00 87.19 95 ASP A CA 1
ATOM 764 C C . ASP A 1 95 ? -1.282 -1.054 -5.122 1.00 87.19 95 ASP A C 1
ATOM 766 O O . ASP A 1 95 ? -0.986 0.061 -5.557 1.00 87.19 95 ASP A O 1
ATOM 770 N N . GLY A 1 96 ? -0.416 -1.803 -4.439 1.00 84.94 96 GLY A N 1
ATOM 771 C CA . GLY A 1 96 ? 1.004 -1.487 -4.302 1.00 84.94 96 GLY A CA 1
ATOM 772 C C . GLY A 1 96 ? 1.322 -0.271 -3.431 1.00 84.94 96 GLY A C 1
ATOM 773 O O . GLY A 1 96 ? 2.442 0.234 -3.506 1.00 84.94 96 GLY A O 1
ATOM 774 N N . PHE A 1 97 ? 0.388 0.198 -2.598 1.00 88.75 97 PHE A N 1
ATOM 775 C CA . PHE A 1 97 ? 0.603 1.347 -1.707 1.00 88.75 97 PHE A CA 1
ATOM 776 C C . PHE A 1 97 ? 1.784 1.153 -0.732 1.00 88.75 97 PHE A C 1
ATOM 778 O O . PHE A 1 97 ? 2.570 2.072 -0.519 1.00 88.75 97 PHE A O 1
ATOM 785 N N . LEU A 1 98 ? 1.933 -0.047 -0.164 1.00 89.31 98 LEU A N 1
ATOM 786 C CA . LEU A 1 98 ? 3.063 -0.444 0.688 1.00 89.31 98 LEU A CA 1
ATOM 787 C C . LEU A 1 98 ? 4.260 -0.978 -0.117 1.00 89.31 98 LEU A C 1
ATOM 789 O O . LEU A 1 98 ? 5.226 -1.465 0.469 1.00 89.31 98 LEU A O 1
ATOM 793 N N . SER A 1 99 ? 4.201 -0.910 -1.446 1.00 83.19 99 SER A N 1
ATOM 794 C CA . SER A 1 99 ? 5.259 -1.339 -2.361 1.00 83.19 99 SER A CA 1
ATOM 795 C C . SER A 1 99 ? 5.877 -0.134 -3.084 1.00 83.19 99 SER A C 1
ATOM 797 O O . SER A 1 99 ? 5.372 0.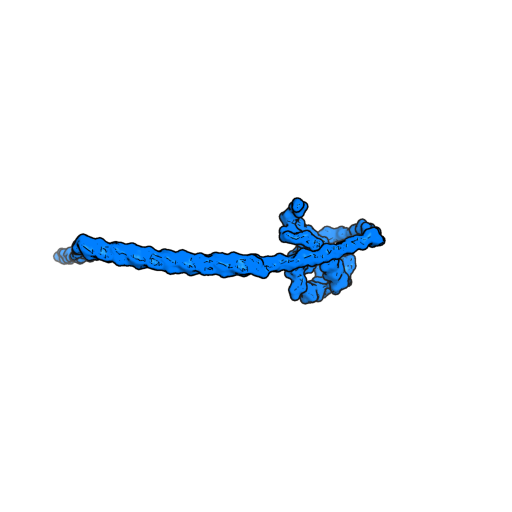988 -3.051 1.00 83.19 99 SER A O 1
ATOM 799 N N . SER A 1 100 ? 6.989 -0.363 -3.787 1.00 65.31 100 SER A N 1
ATOM 800 C CA . SER A 1 100 ? 7.755 0.673 -4.499 1.00 65.31 100 SER A CA 1
ATOM 801 C C . SER A 1 100 ? 6.954 1.463 -5.544 1.00 65.31 100 SER A C 1
ATOM 803 O O . SER A 1 100 ? 7.317 2.600 -5.842 1.00 65.31 100 SER A O 1
ATOM 805 N N . TYR A 1 101 ? 5.851 0.908 -6.057 1.00 62.75 101 TYR A N 1
ATOM 806 C CA . TYR A 1 101 ? 4.963 1.582 -7.011 1.00 62.75 101 TYR A CA 1
ATOM 807 C C . TYR A 1 101 ? 4.299 2.837 -6.411 1.00 62.75 101 TYR A C 1
ATOM 809 O O . TYR A 1 101 ? 4.040 3.804 -7.126 1.00 62.75 101 TYR A O 1
ATOM 817 N N . GLY A 1 102 ? 4.099 2.863 -5.088 1.00 61.16 102 GLY A N 1
ATOM 818 C CA . GLY A 1 102 ? 3.511 3.989 -4.363 1.00 61.16 102 GLY A CA 1
ATOM 819 C C . GLY A 1 102 ? 4.495 5.085 -3.940 1.00 61.16 102 GLY A C 1
ATOM 820 O O . GLY A 1 102 ? 4.038 6.154 -3.544 1.00 61.16 102 GLY A O 1
ATOM 821 N N . LYS A 1 103 ? 5.824 4.884 -4.039 1.00 72.94 103 LYS A N 1
ATOM 822 C CA . LYS A 1 103 ? 6.831 5.792 -3.433 1.00 72.94 103 LYS A CA 1
ATOM 823 C C . LYS A 1 103 ? 6.671 7.260 -3.857 1.00 72.94 103 LYS A C 1
ATOM 825 O O . LYS A 1 103 ? 6.818 8.152 -3.031 1.00 72.94 103 LYS A O 1
ATOM 830 N N . LYS A 1 104 ? 6.329 7.523 -5.123 1.00 80.25 104 LYS A N 1
ATOM 831 C CA . LYS A 1 104 ? 6.167 8.893 -5.649 1.00 80.25 104 LYS A CA 1
ATOM 832 C C . LYS A 1 104 ? 4.984 9.654 -5.029 1.00 80.25 104 LYS A C 1
ATOM 834 O O . LYS A 1 104 ? 5.042 10.873 -4.943 1.00 80.25 104 LYS A O 1
ATOM 839 N N . TYR A 1 105 ? 3.934 8.943 -4.624 1.00 83.56 105 TYR A N 1
ATOM 840 C CA . TYR A 1 105 ? 2.680 9.508 -4.105 1.00 83.56 105 TYR A CA 1
ATOM 841 C C . TYR A 1 105 ? 2.404 9.047 -2.671 1.00 83.56 105 TYR A C 1
ATOM 843 O O . TYR A 1 105 ? 1.263 9.069 -2.212 1.00 83.56 105 TYR A O 1
ATOM 851 N N . ALA A 1 106 ? 3.444 8.577 -1.980 1.00 83.81 106 ALA A N 1
ATOM 852 C CA . ALA A 1 106 ? 3.339 7.936 -0.679 1.00 83.81 106 ALA A CA 1
ATOM 853 C C . ALA A 1 106 ? 2.631 8.844 0.335 1.00 83.81 106 ALA A C 1
ATOM 855 O O . ALA A 1 106 ? 1.728 8.406 1.043 1.00 83.81 106 ALA A O 1
ATOM 856 N N . ASP A 1 107 ? 3.000 10.121 0.349 1.00 88.44 107 ASP A N 1
ATOM 857 C CA . ASP A 1 107 ? 2.502 11.126 1.284 1.00 88.44 107 ASP A CA 1
ATOM 858 C C . ASP A 1 107 ? 1.010 11.395 1.089 1.00 88.44 107 ASP A C 1
ATOM 860 O O . ASP A 1 107 ? 0.230 11.236 2.030 1.00 88.44 107 ASP A O 1
ATOM 864 N N . ASP A 1 108 ? 0.613 11.694 -0.147 1.00 90.31 108 ASP A N 1
ATOM 865 C CA . ASP A 1 108 ? -0.778 11.970 -0.512 1.00 90.31 108 ASP A CA 1
ATOM 866 C C . ASP A 1 108 ? -1.676 10.750 -0.256 1.00 90.31 108 ASP A C 1
ATOM 868 O O . ASP A 1 108 ? -2.790 10.869 0.265 1.00 90.31 108 ASP A O 1
ATOM 872 N N . LEU A 1 109 ? -1.189 9.549 -0.589 1.00 88.75 109 LEU A N 1
ATOM 873 C CA . LEU A 1 109 ? -1.916 8.300 -0.358 1.00 88.75 109 LEU A CA 1
ATOM 874 C C . LEU A 1 109 ? -2.035 7.983 1.137 1.00 88.75 109 LEU A C 1
ATOM 876 O O . LEU A 1 109 ? -3.100 7.551 1.584 1.00 88.75 109 LEU A O 1
ATOM 880 N N . ALA A 1 110 ? -0.984 8.221 1.926 1.00 91.38 110 ALA A N 1
ATOM 881 C CA . ALA A 1 110 ? -1.030 8.037 3.372 1.00 91.38 110 ALA A CA 1
ATOM 882 C C . ALA A 1 110 ? -2.042 8.990 4.019 1.00 91.38 110 ALA A C 1
ATOM 884 O O . ALA A 1 110 ? -2.827 8.558 4.867 1.00 91.38 110 ALA A O 1
ATOM 885 N N . GLU A 1 111 ? -2.082 10.255 3.593 1.00 93.12 111 GLU A N 1
ATOM 886 C CA . GLU A 1 111 ? -3.073 11.223 4.068 1.00 93.12 111 GLU A CA 1
ATOM 887 C C . GLU A 1 111 ? -4.500 10.807 3.678 1.00 93.12 111 GLU A C 1
ATOM 889 O O . GLU A 1 111 ? -5.411 10.823 4.515 1.00 93.12 111 GLU A O 1
ATOM 894 N N . LEU A 1 112 ? -4.694 10.351 2.436 1.00 92.31 112 LEU A N 1
ATOM 895 C CA . LEU A 1 112 ? -5.977 9.840 1.958 1.00 92.31 112 LEU A CA 1
ATOM 896 C C . LEU A 1 112 ? -6.459 8.642 2.789 1.00 92.31 112 LEU A C 1
ATOM 898 O O . LEU A 1 112 ? -7.618 8.602 3.208 1.00 92.31 112 LEU A O 1
ATOM 902 N N . ILE A 1 113 ? -5.580 7.680 3.066 1.00 92.94 113 ILE A N 1
ATOM 903 C CA . ILE A 1 113 ? -5.905 6.511 3.889 1.00 92.94 113 ILE A CA 1
ATOM 904 C C . ILE A 1 113 ? -6.190 6.936 5.332 1.00 92.94 113 ILE A C 1
ATOM 906 O O . ILE A 1 113 ? -7.134 6.426 5.947 1.00 92.94 113 ILE A O 1
ATOM 910 N N . LYS A 1 114 ? -5.433 7.895 5.874 1.00 93.12 114 LYS A N 1
ATOM 911 C CA . LYS A 1 114 ? -5.624 8.407 7.236 1.00 93.12 114 LYS A CA 1
ATOM 912 C C . LYS A 1 114 ? -7.020 8.996 7.438 1.00 93.12 114 LYS A C 1
ATOM 914 O O . LYS A 1 114 ? -7.642 8.704 8.457 1.00 93.12 114 LYS A O 1
ATOM 919 N N . ARG A 1 115 ? -7.533 9.751 6.460 1.00 94.44 115 ARG A N 1
ATOM 920 C CA . ARG A 1 115 ? -8.884 10.348 6.504 1.00 94.44 115 ARG A CA 1
ATOM 921 C C . ARG A 1 115 ? -10.016 9.416 6.053 1.00 94.44 115 ARG A C 1
ATOM 923 O O . ARG A 1 115 ? -11.180 9.761 6.210 1.00 94.44 115 ARG A O 1
ATOM 930 N N . SER A 1 116 ? -9.694 8.268 5.460 1.00 93.81 116 SER A N 1
ATOM 931 C CA . SER A 1 116 ? -10.693 7.312 4.970 1.00 93.81 116 SER A CA 1
ATOM 932 C C . SER A 1 116 ? -11.350 6.502 6.096 1.00 93.81 116 SER A C 1
ATOM 934 O O . SER A 1 116 ? -10.778 6.314 7.169 1.00 93.81 116 SER A O 1
ATOM 936 N N . GLU A 1 117 ? -12.504 5.895 5.828 1.00 94.19 117 GLU A N 1
ATOM 937 C CA . GLU A 1 117 ? -13.110 4.896 6.726 1.00 94.19 117 GLU A CA 1
ATOM 938 C C . GLU A 1 117 ? -12.638 3.459 6.442 1.00 94.19 117 GLU A C 1
ATOM 940 O O . GLU A 1 117 ? -13.194 2.503 6.981 1.00 94.19 117 GLU A O 1
ATOM 945 N N . CYS A 1 118 ? -11.599 3.286 5.616 1.00 94.62 118 CYS A N 1
ATOM 946 C CA . CYS A 1 118 ? -11.110 1.970 5.223 1.00 94.62 118 CYS A CA 1
ATOM 947 C C . CYS A 1 118 ? -10.632 1.169 6.446 1.00 94.62 118 CYS A C 1
ATOM 949 O O . CYS A 1 118 ? -9.756 1.601 7.199 1.00 94.62 118 CYS A O 1
ATOM 951 N N . TYR A 1 119 ? -11.198 -0.023 6.621 1.00 94.06 119 TYR A N 1
ATOM 952 C CA . TYR A 1 119 ? -10.752 -1.029 7.585 1.00 94.06 119 TYR A C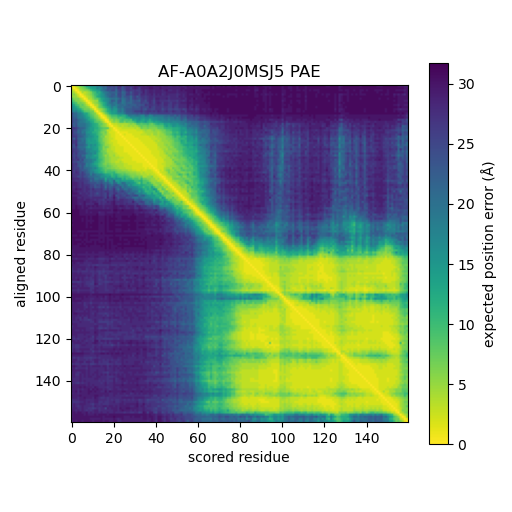A 1
ATOM 953 C C . TYR A 1 119 ? -9.807 -2.041 6.933 1.00 94.06 119 TYR A C 1
ATOM 955 O O . TYR A 1 119 ? -8.882 -2.528 7.580 1.00 94.06 119 TYR A O 1
ATOM 963 N N . TYR A 1 120 ? -10.025 -2.350 5.654 1.00 95.19 120 TYR A N 1
ATOM 964 C CA . TYR A 1 120 ? -9.235 -3.316 4.898 1.00 95.19 120 TYR A CA 1
ATOM 965 C C . TYR A 1 120 ? -8.680 -2.685 3.627 1.00 95.19 120 TYR A C 1
ATOM 967 O O . TYR A 1 120 ? -9.428 -2.099 2.851 1.00 95.19 120 TYR A O 1
ATOM 975 N N . LEU A 1 121 ? -7.375 -2.818 3.414 1.00 94.56 121 LEU A N 1
ATOM 976 C CA . LEU A 1 121 ? -6.672 -2.302 2.246 1.00 94.56 121 LEU A CA 1
ATOM 977 C C . LEU A 1 121 ? -6.269 -3.472 1.347 1.00 94.56 121 LEU A C 1
ATOM 979 O O . LEU A 1 121 ? -5.298 -4.181 1.616 1.00 94.56 121 LEU A O 1
ATOM 983 N N . HIS A 1 122 ? -7.065 -3.727 0.315 1.00 93.62 122 HIS A N 1
ATOM 984 C CA . HIS A 1 122 ? -6.843 -4.813 -0.628 1.00 93.62 122 HIS A CA 1
ATOM 985 C C . HIS A 1 122 ? -5.606 -4.527 -1.487 1.00 93.62 122 HIS A C 1
ATOM 987 O O . HIS A 1 122 ? -5.446 -3.417 -1.992 1.00 93.62 122 HIS A O 1
ATOM 993 N N . ARG A 1 123 ? -4.739 -5.540 -1.634 1.00 91.44 123 ARG A N 1
ATOM 994 C CA . ARG A 1 123 ? -3.477 -5.474 -2.397 1.00 91.44 123 ARG A CA 1
ATOM 995 C C . ARG A 1 123 ? -2.553 -4.320 -1.981 1.00 91.44 123 ARG A C 1
ATOM 997 O O . ARG A 1 123 ? -1.777 -3.820 -2.786 1.00 91.44 123 ARG A O 1
ATOM 1004 N N . ALA A 1 124 ? -2.609 -3.921 -0.708 1.00 92.00 124 ALA A N 1
ATOM 1005 C CA . ALA A 1 124 ? -1.730 -2.901 -0.147 1.00 92.00 124 ALA A CA 1
ATOM 1006 C C . ALA A 1 124 ? -0.249 -3.236 -0.367 1.00 92.00 124 ALA A C 1
ATOM 1008 O O . ALA A 1 124 ? 0.518 -2.361 -0.754 1.00 92.00 124 ALA A O 1
ATOM 1009 N N . LEU A 1 125 ? 0.142 -4.494 -0.148 1.00 90.56 125 LEU A N 1
ATOM 1010 C CA . LEU A 1 125 ? 1.488 -4.990 -0.429 1.00 90.56 125 LEU A CA 1
ATOM 1011 C C . LEU A 1 125 ? 1.452 -5.935 -1.632 1.00 90.56 125 LEU A C 1
ATOM 1013 O O . LEU A 1 125 ? 0.710 -6.914 -1.621 1.00 90.56 125 LEU A O 1
ATOM 1017 N N . GLU A 1 126 ? 2.274 -5.674 -2.641 1.00 86.50 126 GLU A N 1
ATOM 1018 C CA . GLU A 1 126 ? 2.346 -6.481 -3.864 1.00 86.50 126 GLU A CA 1
ATOM 1019 C C . GLU A 1 126 ? 3.763 -6.969 -4.160 1.00 86.50 126 GLU A C 1
ATOM 1021 O O . GLU A 1 126 ? 4.735 -6.272 -3.855 1.00 86.50 126 GLU A O 1
ATOM 1026 N N . THR A 1 127 ? 3.863 -8.139 -4.803 1.00 82.88 127 THR A N 1
ATOM 1027 C CA . THR A 1 127 ? 5.135 -8.821 -5.104 1.00 82.88 127 THR A CA 1
ATOM 1028 C C . THR A 1 127 ? 5.344 -9.115 -6.598 1.00 82.88 127 THR A C 1
ATOM 1030 O O . THR A 1 127 ? 5.923 -10.142 -6.931 1.00 82.88 127 THR A O 1
ATOM 1033 N N . TRP A 1 128 ? 4.851 -8.258 -7.503 1.00 76.06 128 TRP A N 1
ATOM 1034 C CA . TRP A 1 128 ? 4.883 -8.506 -8.957 1.00 76.06 128 TRP A CA 1
ATOM 1035 C C . TRP A 1 128 ? 6.281 -8.785 -9.523 1.00 76.06 128 TRP A C 1
ATOM 1037 O O . TRP A 1 128 ? 6.509 -9.853 -10.064 1.00 76.06 128 TRP A O 1
ATOM 1047 N N . LEU A 1 129 ? 7.203 -7.822 -9.428 1.00 70.31 129 LEU A N 1
ATOM 1048 C CA . LEU A 1 129 ? 8.523 -7.904 -10.077 1.00 70.31 129 LEU A CA 1
ATOM 1049 C C . LEU A 1 129 ? 9.675 -8.026 -9.073 1.00 70.31 129 LEU A C 1
ATOM 1051 O O . LEU A 1 129 ? 10.768 -8.469 -9.411 1.00 70.31 129 LEU A O 1
ATOM 1055 N N . VAL A 1 130 ? 9.449 -7.574 -7.840 1.00 74.44 130 VAL A N 1
ATOM 1056 C CA . VAL A 1 130 ? 10.472 -7.478 -6.799 1.00 74.44 130 VAL A CA 1
ATOM 1057 C C . VAL A 1 130 ? 9.916 -7.978 -5.469 1.00 74.44 130 VAL A C 1
ATOM 1059 O O . VAL A 1 130 ? 8.713 -7.838 -5.218 1.00 74.44 130 VAL A O 1
ATOM 1062 N N . PRO A 1 131 ? 10.771 -8.543 -4.595 1.00 78.50 131 PRO A N 1
ATOM 1063 C CA . PRO A 1 131 ? 10.364 -8.861 -3.238 1.00 78.50 131 PRO A CA 1
ATOM 1064 C C . PRO A 1 131 ? 9.885 -7.593 -2.512 1.00 78.50 131 PRO A C 1
ATOM 1066 O O . PRO A 1 131 ? 10.381 -6.496 -2.789 1.00 78.50 131 PRO A O 1
ATOM 1069 N N . PRO A 1 132 ? 8.939 -7.727 -1.569 1.00 79.31 132 PRO A N 1
ATOM 1070 C CA . PRO A 1 132 ? 8.425 -6.590 -0.822 1.00 79.31 132 PRO A CA 1
ATOM 1071 C C . PRO A 1 132 ? 9.520 -5.940 0.036 1.00 79.31 132 PRO A C 1
ATOM 1073 O O . PRO A 1 132 ? 10.296 -6.621 0.711 1.00 79.31 132 PRO A O 1
ATOM 1076 N N . ASP A 1 133 ? 9.545 -4.607 0.047 1.00 84.38 133 ASP A N 1
ATOM 1077 C CA . ASP A 1 133 ? 10.372 -3.816 0.957 1.00 84.38 133 ASP A CA 1
ATOM 1078 C C . ASP A 1 133 ? 9.620 -3.614 2.279 1.00 84.38 133 ASP A C 1
ATOM 1080 O O . ASP A 1 133 ? 8.827 -2.686 2.448 1.00 84.38 133 ASP A O 1
ATOM 1084 N N . PHE A 1 134 ? 9.852 -4.519 3.231 1.00 85.56 134 PHE A N 1
ATOM 1085 C CA . PHE A 1 134 ? 9.187 -4.468 4.533 1.00 85.56 134 PHE A CA 1
ATOM 1086 C C . PHE A 1 134 ? 9.589 -3.257 5.387 1.00 85.56 134 PHE A C 1
ATOM 1088 O O . PHE A 1 134 ? 8.844 -2.905 6.303 1.00 85.56 134 PHE A O 1
ATOM 1095 N N . TYR A 1 135 ? 10.724 -2.608 5.108 1.00 86.12 135 TYR A N 1
ATOM 1096 C CA . TYR A 1 135 ? 11.116 -1.389 5.817 1.00 86.12 135 TYR A CA 1
ATOM 1097 C C . TYR A 1 135 ? 10.267 -0.215 5.352 1.00 86.12 135 TYR A C 1
ATOM 1099 O O . TYR A 1 135 ? 9.652 0.451 6.186 1.00 86.12 135 TYR A O 1
ATOM 1107 N N . PHE A 1 136 ? 10.146 -0.038 4.036 1.00 86.81 136 PHE A N 1
ATOM 1108 C CA . PHE A 1 136 ? 9.229 0.944 3.465 1.00 86.81 136 PHE A CA 1
ATOM 1109 C C . PHE A 1 136 ? 7.779 0.678 3.895 1.00 86.81 136 PHE A C 1
ATOM 1111 O O . PHE A 1 136 ? 7.084 1.591 4.335 1.00 86.81 136 PHE A O 1
ATOM 1118 N N . ALA A 1 137 ? 7.327 -0.580 3.865 1.00 89.31 137 ALA A N 1
ATOM 1119 C CA . ALA A 1 137 ? 5.989 -0.924 4.344 1.00 89.31 137 ALA A CA 1
ATOM 1120 C C . ALA A 1 137 ? 5.784 -0.524 5.820 1.00 89.31 137 ALA A C 1
ATOM 1122 O O . ALA A 1 137 ? 4.751 0.055 6.159 1.00 89.31 137 ALA A O 1
ATOM 1123 N N . LYS A 1 138 ? 6.774 -0.775 6.695 1.00 88.50 138 LYS A N 1
ATOM 1124 C CA . LYS A 1 138 ? 6.739 -0.370 8.113 1.00 88.50 138 LYS A CA 1
ATOM 1125 C C . LYS A 1 138 ? 6.662 1.152 8.258 1.00 88.50 138 LYS A C 1
ATOM 1127 O O . LYS A 1 138 ? 5.836 1.628 9.035 1.00 88.50 138 LYS A O 1
ATOM 1132 N N . GLU A 1 139 ? 7.459 1.898 7.499 1.00 88.62 139 GLU A N 1
ATOM 1133 C CA . GLU A 1 139 ? 7.435 3.366 7.476 1.00 88.62 139 GLU A CA 1
ATOM 1134 C C . GLU A 1 139 ? 6.054 3.901 7.067 1.00 88.62 139 GLU A C 1
ATOM 1136 O O . GLU A 1 139 ? 5.472 4.737 7.759 1.00 88.62 139 GLU A O 1
ATOM 1141 N N . MET A 1 140 ? 5.467 3.359 5.999 1.00 90.12 140 MET A N 1
ATOM 1142 C CA . MET A 1 140 ? 4.143 3.768 5.522 1.00 90.12 140 MET A CA 1
ATOM 1143 C C . MET A 1 140 ? 3.028 3.447 6.522 1.00 90.12 140 MET A C 1
ATOM 1145 O O . MET A 1 140 ? 2.149 4.278 6.768 1.00 90.12 140 MET A O 1
ATOM 1149 N N . MET A 1 141 ? 3.074 2.268 7.146 1.00 90.19 141 MET A N 1
ATOM 1150 C CA . MET A 1 141 ? 2.132 1.890 8.203 1.00 90.19 141 MET A CA 1
ATOM 1151 C C . MET A 1 141 ? 2.235 2.825 9.417 1.00 90.19 141 MET A C 1
ATOM 1153 O O . MET A 1 141 ? 1.208 3.183 9.998 1.00 90.19 141 MET A O 1
ATOM 1157 N N . GLN A 1 142 ? 3.452 3.244 9.783 1.00 89.94 142 GLN A N 1
ATOM 1158 C CA . GLN A 1 142 ? 3.688 4.231 10.842 1.00 89.94 142 GLN A CA 1
ATOM 1159 C C . GLN A 1 142 ? 3.169 5.618 10.452 1.00 89.94 142 GLN A C 1
ATOM 1161 O O . GLN A 1 142 ? 2.552 6.284 11.277 1.00 89.94 142 GLN A O 1
ATOM 1166 N N . LYS A 1 143 ? 3.352 6.035 9.195 1.00 90.19 143 LYS A N 1
ATOM 1167 C CA . LYS A 1 143 ? 2.874 7.328 8.686 1.00 90.19 143 LYS A CA 1
ATOM 1168 C C . LYS A 1 143 ? 1.350 7.459 8.718 1.00 90.19 143 LYS A C 1
ATOM 1170 O O . LYS A 1 143 ? 0.829 8.527 9.043 1.00 90.19 143 LYS A O 1
ATOM 1175 N N . ILE A 1 144 ? 0.631 6.382 8.397 1.00 91.12 144 ILE A N 1
ATOM 1176 C CA . ILE A 1 144 ? -0.836 6.352 8.495 1.00 91.12 144 ILE A CA 1
ATOM 1177 C C . ILE A 1 144 ? -1.292 6.469 9.957 1.00 91.12 144 ILE A C 1
ATOM 1179 O O . ILE A 1 144 ? -2.305 7.118 10.222 1.00 91.12 144 ILE A O 1
ATOM 1183 N N . ASP A 1 145 ? -0.557 5.843 10.884 1.00 89.38 145 ASP A N 1
ATOM 1184 C CA . ASP A 1 145 ? -0.834 5.827 12.327 1.00 89.38 145 ASP A CA 1
ATOM 1185 C C . ASP A 1 145 ? -2.263 5.356 12.669 1.00 89.38 145 ASP A C 1
ATOM 1187 O O . ASP A 1 145 ? -2.998 5.949 13.460 1.00 89.38 145 ASP A O 1
ATOM 1191 N N . ARG A 1 146 ? -2.709 4.271 12.017 1.00 87.38 146 ARG A N 1
ATOM 1192 C CA . ARG A 1 146 ? -4.025 3.658 12.271 1.00 87.38 146 ARG A CA 1
ATOM 1193 C C . ARG A 1 146 ? -3.879 2.190 12.663 1.00 87.38 146 ARG A C 1
ATOM 1195 O O . ARG A 1 146 ? -3.752 1.327 11.794 1.00 87.38 146 ARG A O 1
ATOM 1202 N N . PRO A 1 147 ? -3.979 1.860 13.963 1.00 80.69 147 PRO A N 1
ATOM 1203 C CA . PRO A 1 147 ? -3.632 0.532 14.473 1.00 80.69 147 PRO A CA 1
ATOM 1204 C C . PRO A 1 147 ? -4.648 -0.574 14.133 1.00 80.69 147 PRO A C 1
ATOM 1206 O O . PRO A 1 147 ? -4.413 -1.734 14.461 1.00 80.69 147 PRO A O 1
ATOM 1209 N N . ASN A 1 148 ? -5.788 -0.235 13.522 1.00 85.50 148 ASN A N 1
ATOM 1210 C CA . ASN A 1 148 ? -6.880 -1.172 13.230 1.00 85.50 148 ASN A CA 1
ATOM 1211 C C . ASN A 1 148 ? -7.055 -1.469 11.735 1.00 85.50 148 ASN A C 1
ATOM 1213 O O . ASN A 1 148 ? -8.026 -2.129 11.373 1.00 85.50 148 ASN A O 1
ATOM 1217 N N . ILE A 1 149 ? -6.154 -0.979 10.879 1.00 90.94 149 ILE A N 1
ATOM 1218 C CA . ILE A 1 149 ? -6.183 -1.298 9.452 1.00 90.94 149 ILE A CA 1
ATOM 1219 C C . ILE A 1 149 ? -5.622 -2.700 9.221 1.00 90.94 149 ILE A C 1
ATOM 1221 O O . ILE A 1 149 ? -4.580 -3.076 9.762 1.00 90.94 149 ILE A O 1
ATOM 1225 N N . VAL A 1 150 ? -6.317 -3.460 8.381 1.00 92.06 150 VAL A N 1
ATOM 1226 C CA . VAL A 1 150 ? -5.880 -4.754 7.868 1.00 92.06 150 VAL A CA 1
ATOM 1227 C C . VAL A 1 150 ? -5.287 -4.540 6.479 1.00 92.06 150 VAL A C 1
ATOM 1229 O O . VAL A 1 150 ? -5.987 -4.125 5.558 1.00 92.06 150 VAL A O 1
ATOM 1232 N N . TYR A 1 151 ? -4.002 -4.838 6.319 1.00 92.00 151 TYR A N 1
ATOM 1233 C CA . TYR A 1 151 ? -3.296 -4.700 5.046 1.00 92.00 151 TYR A CA 1
ATOM 1234 C C . TYR A 1 151 ? -3.307 -6.037 4.303 1.00 92.00 151 TYR A C 1
ATOM 1236 O O . TYR A 1 151 ? -2.818 -7.047 4.809 1.00 92.00 151 TYR A O 1
ATOM 1244 N N . GLY A 1 152 ? -3.906 -6.058 3.116 1.00 91.62 152 GLY A N 1
ATOM 1245 C CA . GLY A 1 152 ? -3.913 -7.212 2.229 1.00 91.62 152 GLY A CA 1
ATOM 1246 C C . GLY A 1 152 ? -2.607 -7.319 1.450 1.00 91.62 152 GLY A C 1
ATOM 1247 O O . GLY A 1 152 ? -2.104 -6.325 0.930 1.00 91.62 152 GLY A O 1
ATOM 1248 N N . MET A 1 153 ? -2.094 -8.540 1.336 1.00 90.19 153 MET A N 1
ATOM 1249 C CA . MET A 1 153 ? -0.937 -8.864 0.509 1.00 90.19 153 MET A CA 1
ATOM 1250 C C . MET A 1 153 ? -1.393 -9.610 -0.744 1.00 90.19 153 MET A C 1
ATOM 1252 O O . MET A 1 153 ? -2.203 -10.534 -0.657 1.00 90.19 153 MET A O 1
ATOM 1256 N N . PHE A 1 154 ? -0.873 -9.203 -1.897 1.00 87.50 154 PHE A N 1
ATOM 1257 C CA . PHE A 1 154 ? -1.062 -9.862 -3.181 1.00 87.50 154 PHE A CA 1
ATOM 1258 C C . PHE A 1 154 ? 0.247 -10.490 -3.639 1.00 87.50 154 PHE A C 1
ATOM 1260 O O . PHE A 1 154 ? 1.246 -9.796 -3.834 1.00 87.50 154 PHE A O 1
ATOM 1267 N N . ILE A 1 155 ? 0.220 -11.809 -3.811 1.00 84.94 155 ILE A N 1
ATOM 1268 C CA . ILE A 1 155 ? 1.361 -12.598 -4.268 1.00 84.94 155 ILE A CA 1
ATOM 1269 C C . ILE A 1 155 ? 1.076 -12.989 -5.712 1.00 84.94 155 ILE A C 1
ATOM 1271 O O . ILE A 1 155 ? 0.286 -13.898 -5.957 1.00 84.94 155 ILE A O 1
ATOM 1275 N N . ALA A 1 156 ? 1.654 -12.242 -6.652 1.00 74.88 156 ALA A N 1
ATOM 1276 C CA . ALA A 1 156 ? 1.380 -12.407 -8.080 1.00 74.88 156 ALA A CA 1
ATOM 1277 C C . ALA A 1 156 ? 2.114 -13.615 -8.682 1.00 74.88 156 ALA A C 1
ATOM 1279 O O . ALA A 1 156 ? 1.585 -14.292 -9.557 1.00 74.88 156 ALA A O 1
ATOM 1280 N N . GLU A 1 157 ? 3.312 -13.908 -8.177 1.00 63.31 157 GLU A N 1
ATOM 1281 C CA . GLU A 1 157 ? 4.152 -15.026 -8.594 1.00 63.31 157 GLU A CA 1
ATOM 1282 C C . GLU A 1 157 ? 4.801 -15.628 -7.343 1.00 63.31 157 GLU A C 1
ATOM 1284 O O . GLU A 1 157 ? 5.208 -14.901 -6.430 1.00 63.31 157 GLU A O 1
ATOM 1289 N N . ALA A 1 158 ? 4.877 -16.959 -7.260 1.00 57.25 158 ALA A N 1
ATOM 1290 C CA . ALA A 1 158 ? 5.733 -17.595 -6.270 1.00 57.25 158 ALA A CA 1
ATOM 1291 C C . ALA A 1 158 ? 7.177 -17.235 -6.641 1.00 57.25 158 ALA A C 1
ATOM 1293 O O . ALA A 1 158 ? 7.700 -17.754 -7.622 1.00 57.25 158 ALA A O 1
ATOM 1294 N N . LEU A 1 159 ? 7.777 -16.298 -5.899 1.00 53.03 159 LEU A N 1
ATOM 1295 C CA . LEU A 1 159 ? 9.203 -15.988 -5.991 1.00 53.03 159 LEU A CA 1
ATOM 1296 C C . LEU A 1 159 ? 9.969 -17.320 -5.918 1.00 53.03 159 LEU A C 1
ATOM 1298 O O . LEU A 1 159 ? 9.877 -18.009 -4.901 1.00 53.03 159 LEU A O 1
ATOM 1302 N N . ASN A 1 160 ? 10.647 -17.693 -7.003 1.00 49.25 160 ASN A N 1
ATOM 1303 C CA . ASN A 1 160 ? 11.460 -18.906 -7.104 1.00 49.25 160 ASN A CA 1
ATOM 1304 C C . ASN A 1 160 ? 12.932 -18.552 -6.882 1.00 49.25 160 ASN A C 1
ATOM 1306 O O . ASN A 1 160 ? 13.387 -17.565 -7.507 1.00 49.25 160 ASN A O 1
#